Protein AF-A0A957R6G8-F1 (afdb_monomer_lite)

Sequence (146 aa):
TGRLAYEMGDFTVARQSFLAASNGLHPLDDKFAVIPYDLGWVALGEGNLNEAESYFRQSLSAAVSQKRAPYGMYGLVGLAACKLRGGAAAAEATDWLKAVVCDPRTHYRVRLKGQELLGEEITEPSQPFDWLAVIRPLLDAERIKG

pLDDT: mean 74.27, std 14.85, range [39.59, 93.62]

Structure (mmCIF, N/CA/C/O backbone):
data_AF-A0A957R6G8-F1
#
_entry.id   AF-A0A957R6G8-F1
#
loop_
_atom_site.group_PDB
_atom_site.id
_atom_site.type_symbol
_atom_site.label_atom_id
_atom_site.label_alt_id
_atom_site.label_comp_id
_atom_site.label_asym_id
_atom_site.label_entity_id
_atom_site.label_seq_id
_atom_site.pdbx_PDB_ins_code
_atom_site.Cartn_x
_atom_site.Cartn_y
_atom_site.Cartn_z
_atom_site.occupancy
_atom_site.B_iso_or_equiv
_atom_site.auth_seq_id
_atom_site.auth_comp_id
_atom_site.auth_asym_id
_atom_site.auth_atom_id
_atom_site.pdbx_PDB_model_num
ATOM 1 N N . THR A 1 1 ? -3.240 -15.951 -12.538 1.00 70.31 1 THR A N 1
ATOM 2 C CA . THR A 1 1 ? -2.263 -16.695 -11.718 1.00 70.31 1 THR A CA 1
ATOM 3 C C . THR A 1 1 ? -1.872 -15.972 -10.436 1.00 70.31 1 THR A C 1
ATOM 5 O O . THR A 1 1 ? -2.046 -16.596 -9.416 1.00 70.31 1 THR A O 1
ATOM 8 N N . GLY A 1 2 ? -1.512 -14.684 -10.375 1.00 82.31 2 GLY A N 1
ATOM 9 C CA . GLY A 1 2 ? -1.516 -13.952 -9.079 1.00 82.31 2 GLY A CA 1
ATOM 10 C C . GLY A 1 2 ? -2.883 -13.349 -8.718 1.00 82.31 2 GLY A C 1
ATOM 11 O O . GLY A 1 2 ? -3.585 -13.832 -7.837 1.00 82.31 2 GLY A O 1
ATOM 12 N N . ARG A 1 3 ? -3.309 -12.331 -9.478 1.00 82.81 3 ARG A N 1
ATOM 13 C CA . ARG A 1 3 ? -4.579 -11.606 -9.249 1.00 82.81 3 ARG A CA 1
ATOM 14 C C . ARG A 1 3 ? -5.827 -12.470 -9.353 1.00 82.81 3 ARG A C 1
ATOM 16 O O . ARG A 1 3 ? -6.701 -12.354 -8.515 1.00 82.81 3 ARG A O 1
ATOM 23 N N . LEU A 1 4 ? -5.868 -13.383 -10.322 1.00 87.94 4 LEU A N 1
ATOM 24 C CA . LEU A 1 4 ? -6.981 -14.330 -10.428 1.00 87.94 4 LEU A CA 1
ATOM 25 C C . LEU A 1 4 ? -7.120 -15.188 -9.157 1.00 87.94 4 LEU A C 1
ATOM 27 O O . LEU A 1 4 ? -8.229 -15.427 -8.708 1.00 87.94 4 LEU A O 1
ATOM 31 N N . ALA A 1 5 ? -6.006 -15.629 -8.559 1.00 84.00 5 ALA A N 1
ATOM 32 C CA . ALA A 1 5 ? -6.050 -16.386 -7.308 1.00 84.00 5 ALA A CA 1
ATOM 33 C C . ALA A 1 5 ? -6.565 -15.516 -6.152 1.00 84.00 5 ALA A C 1
ATOM 35 O O . ALA A 1 5 ? -7.420 -15.959 -5.396 1.00 84.00 5 ALA A O 1
ATOM 36 N N . TYR A 1 6 ? -6.139 -14.250 -6.089 1.00 81.25 6 TYR A N 1
ATOM 37 C CA . TYR A 1 6 ? -6.667 -13.276 -5.130 1.00 81.25 6 TYR A CA 1
ATOM 38 C C . TYR A 1 6 ? -8.180 -13.051 -5.291 1.00 81.25 6 TYR A C 1
ATOM 40 O O . TYR A 1 6 ? -8.907 -13.080 -4.305 1.00 81.25 6 TYR A O 1
ATOM 48 N N . GLU A 1 7 ? -8.670 -12.881 -6.522 1.00 86.19 7 GLU A N 1
ATOM 49 C CA . GLU A 1 7 ? -10.103 -12.713 -6.813 1.00 86.19 7 GLU A CA 1
ATOM 50 C C . GLU A 1 7 ? -10.928 -13.944 -6.421 1.00 86.19 7 GLU A C 1
ATOM 52 O O . GLU A 1 7 ? -12.072 -13.815 -5.993 1.00 86.19 7 GLU A O 1
ATOM 57 N N . MET A 1 8 ? -10.336 -15.136 -6.520 1.00 88.81 8 MET A N 1
ATOM 58 C CA . MET A 1 8 ? -10.942 -16.388 -6.062 1.00 88.81 8 MET A CA 1
ATOM 59 C C . MET A 1 8 ? -10.816 -16.606 -4.542 1.00 88.81 8 MET A C 1
ATOM 61 O O . MET A 1 8 ? -11.321 -17.603 -4.033 1.00 88.81 8 MET A O 1
ATOM 65 N N . GLY A 1 9 ? -10.150 -15.703 -3.812 1.00 87.00 9 GLY A N 1
ATOM 66 C CA . GLY A 1 9 ? -9.893 -15.826 -2.373 1.00 87.00 9 GLY A CA 1
ATOM 67 C C . GLY A 1 9 ? -8.764 -16.796 -2.007 1.00 87.00 9 GLY A C 1
ATOM 68 O O . GLY A 1 9 ? -8.530 -17.049 -0.827 1.00 87.00 9 GLY A O 1
ATOM 69 N N . ASP A 1 10 ? -8.034 -17.326 -2.991 1.00 92.88 10 ASP A N 1
ATOM 70 C CA . ASP A 1 10 ? -6.858 -18.165 -2.768 1.00 92.88 10 ASP A CA 1
ATOM 71 C C . ASP A 1 10 ? -5.623 -17.288 -2.527 1.00 92.88 10 ASP A C 1
ATOM 73 O O . ASP A 1 10 ? -4.779 -17.044 -3.400 1.00 92.88 10 ASP A O 1
ATOM 77 N N . PHE A 1 11 ? -5.539 -16.776 -1.301 1.00 89.62 11 PHE A N 1
ATOM 78 C CA . PHE A 1 11 ? -4.458 -15.896 -0.865 1.00 89.62 11 PHE A CA 1
ATOM 79 C C . PHE A 1 11 ? -3.089 -16.585 -0.865 1.00 89.62 11 PHE A C 1
ATOM 81 O O . PHE A 1 11 ? -2.078 -15.933 -1.127 1.00 89.62 11 PHE A O 1
ATOM 88 N N . THR A 1 12 ? -3.047 -17.910 -0.686 1.00 91.94 12 THR A N 1
ATOM 89 C CA . THR A 1 12 ? -1.791 -18.675 -0.701 1.00 91.94 12 THR A CA 1
ATOM 90 C C . THR A 1 12 ? -1.187 -18.686 -2.102 1.00 91.94 12 THR A C 1
ATOM 92 O O . THR A 1 12 ? -0.027 -18.303 -2.284 1.00 91.94 12 THR A O 1
ATOM 95 N N . VAL A 1 13 ? -1.977 -19.063 -3.111 1.00 90.94 13 VAL A N 1
ATOM 96 C CA . VAL A 1 13 ? -1.518 -19.088 -4.507 1.00 90.94 13 VAL A CA 1
ATOM 97 C C . VAL A 1 13 ? -1.252 -17.672 -5.022 1.00 90.94 13 VAL A C 1
ATOM 99 O O . VAL A 1 13 ? -0.278 -17.456 -5.753 1.00 90.94 13 VAL A O 1
ATOM 102 N N . ALA A 1 14 ? -2.055 -16.687 -4.606 1.00 89.38 14 ALA A N 1
ATOM 103 C CA . ALA A 1 14 ? -1.820 -15.285 -4.938 1.00 89.38 14 ALA A CA 1
ATOM 104 C C . ALA A 1 14 ? -0.458 -14.802 -4.415 1.00 89.38 14 ALA A C 1
ATOM 106 O O . ALA A 1 14 ? 0.367 -14.322 -5.197 1.00 89.38 14 ALA A O 1
ATOM 107 N N . ARG A 1 15 ? -0.188 -14.999 -3.117 1.00 91.94 15 ARG A N 1
ATOM 108 C CA . ARG A 1 15 ? 1.070 -14.616 -2.461 1.00 91.94 15 ARG A CA 1
ATOM 109 C C . ARG A 1 15 ? 2.275 -15.259 -3.135 1.00 91.94 15 ARG A C 1
ATOM 111 O O . ARG A 1 15 ? 3.220 -14.560 -3.488 1.00 91.94 15 ARG A O 1
ATOM 118 N N . GLN A 1 16 ? 2.234 -16.573 -3.356 1.00 92.75 16 GLN A N 1
ATOM 119 C CA . GLN A 1 16 ? 3.331 -17.297 -4.004 1.00 92.75 16 GLN A CA 1
ATOM 120 C C . GLN A 1 16 ? 3.600 -16.771 -5.414 1.00 92.75 16 GLN A C 1
ATOM 122 O O . GLN A 1 16 ? 4.752 -16.547 -5.781 1.00 92.75 16 GLN A O 1
ATOM 127 N N . SER A 1 17 ? 2.543 -16.509 -6.182 1.00 90.50 17 SER A N 1
ATOM 128 C CA . SER A 1 17 ? 2.660 -15.965 -7.534 1.00 90.50 17 SER A CA 1
ATOM 129 C C . SER A 1 17 ? 3.300 -14.576 -7.546 1.00 90.50 17 SER A C 1
ATOM 131 O O . SER A 1 17 ? 4.151 -14.303 -8.391 1.00 90.50 17 SER A O 1
ATOM 133 N N . PHE A 1 18 ? 2.917 -13.695 -6.617 1.00 89.88 18 PHE A N 1
ATOM 134 C CA . PHE A 1 18 ? 3.488 -12.350 -6.524 1.00 89.88 18 PHE A CA 1
ATOM 135 C C . PHE A 1 18 ? 4.933 -12.359 -6.017 1.00 89.88 18 PHE A C 1
ATOM 137 O O . PHE A 1 18 ? 5.761 -11.632 -6.561 1.00 89.88 18 PHE A O 1
ATOM 144 N N . LEU A 1 19 ? 5.273 -13.217 -5.051 1.00 90.62 19 LEU A N 1
ATOM 145 C CA . LEU A 1 19 ? 6.656 -13.393 -4.595 1.00 90.62 19 LEU A CA 1
ATOM 146 C C . LEU A 1 19 ? 7.545 -13.976 -5.698 1.00 90.62 19 LEU A C 1
ATOM 148 O O . LEU A 1 19 ? 8.645 -13.482 -5.928 1.00 90.62 19 LEU A O 1
ATOM 152 N N . ALA A 1 20 ? 7.060 -14.969 -6.444 1.00 90.62 20 ALA A N 1
ATOM 153 C CA . ALA A 1 20 ? 7.784 -15.497 -7.595 1.00 90.62 20 ALA A CA 1
ATOM 154 C C . ALA A 1 20 ? 7.984 -14.422 -8.672 1.00 90.62 20 ALA A C 1
ATOM 156 O O . ALA A 1 20 ? 9.070 -14.313 -9.233 1.00 90.62 20 ALA A O 1
ATOM 157 N N . ALA A 1 21 ? 6.967 -13.587 -8.912 1.00 87.00 21 ALA A N 1
ATOM 158 C CA . ALA A 1 21 ? 7.076 -12.453 -9.820 1.00 87.00 21 ALA A CA 1
ATOM 159 C C . ALA A 1 21 ? 8.042 -11.375 -9.310 1.00 87.00 21 ALA A C 1
ATOM 161 O O . ALA A 1 21 ? 8.585 -10.665 -10.145 1.00 87.00 21 ALA A O 1
ATOM 162 N N . SER A 1 22 ? 8.249 -11.269 -7.988 1.00 85.44 22 SER A N 1
ATOM 163 C CA . SER A 1 22 ? 9.168 -10.323 -7.335 1.00 85.44 22 SER A CA 1
ATOM 164 C C . SER A 1 22 ? 10.653 -10.665 -7.552 1.00 85.44 22 SER A C 1
ATOM 166 O O . SER A 1 22 ? 11.516 -9.788 -7.495 1.00 85.44 22 SER A O 1
ATOM 168 N N . ASN A 1 23 ? 10.958 -11.935 -7.839 1.00 87.75 23 ASN A N 1
ATOM 169 C CA . ASN A 1 23 ? 12.329 -12.409 -7.981 1.00 87.75 23 ASN A CA 1
ATOM 170 C C . ASN A 1 23 ? 13.003 -11.822 -9.225 1.00 87.75 23 ASN A C 1
ATOM 172 O O . ASN A 1 23 ? 12.551 -12.019 -10.351 1.00 87.75 23 ASN A O 1
ATOM 176 N N . GLY A 1 24 ? 14.132 -11.144 -9.013 1.00 81.25 24 GLY A N 1
ATOM 177 C CA . GLY A 1 24 ? 14.947 -10.575 -10.087 1.00 81.25 24 GLY A CA 1
ATOM 178 C C . GLY A 1 24 ? 14.430 -9.252 -10.654 1.00 81.25 24 GLY A C 1
ATOM 179 O O . GLY A 1 24 ? 14.942 -8.807 -11.677 1.00 81.25 24 GLY A O 1
ATOM 180 N N . LEU A 1 25 ? 13.446 -8.614 -10.011 1.00 82.00 25 LEU A N 1
ATOM 181 C CA . LEU A 1 25 ? 13.000 -7.286 -10.423 1.00 82.00 25 LEU A CA 1
ATOM 182 C C . LEU A 1 25 ? 14.035 -6.219 -10.136 1.00 82.00 25 LEU A C 1
ATOM 184 O O . LEU A 1 25 ? 14.562 -6.107 -9.027 1.00 82.00 25 LEU A O 1
ATOM 188 N N . HIS A 1 26 ? 14.257 -5.383 -11.140 1.00 80.56 26 HIS A N 1
ATOM 189 C CA . HIS A 1 26 ? 15.103 -4.227 -10.990 1.00 80.56 26 HIS A CA 1
ATOM 190 C C . HIS A 1 26 ? 14.333 -3.114 -10.258 1.00 80.56 26 HIS A C 1
ATOM 192 O O . HIS A 1 26 ? 13.161 -2.876 -10.561 1.00 80.56 26 HIS A O 1
ATOM 198 N N . PRO A 1 27 ? 14.975 -2.340 -9.364 1.00 70.81 27 PRO A N 1
ATOM 199 C CA . PRO A 1 27 ? 14.344 -1.213 -8.665 1.00 70.81 27 PRO A CA 1
ATOM 200 C C . PRO A 1 27 ? 13.794 -0.087 -9.552 1.00 70.81 27 PRO A C 1
ATOM 202 O O . PRO A 1 27 ? 13.210 0.857 -9.030 1.00 70.81 27 PRO A O 1
ATOM 205 N N . LEU A 1 28 ? 14.004 -0.145 -10.872 1.00 73.19 28 LEU A N 1
ATOM 206 C CA . LEU A 1 28 ? 13.474 0.814 -11.851 1.00 73.19 28 LEU A CA 1
ATOM 207 C C . LEU A 1 28 ? 12.272 0.270 -12.634 1.00 73.19 28 LEU A C 1
ATOM 209 O O . LEU A 1 28 ? 11.620 1.033 -13.353 1.00 73.19 28 LEU A O 1
ATOM 213 N N . ASP A 1 29 ? 11.977 -1.023 -12.493 1.00 77.75 29 ASP A N 1
ATOM 214 C CA . ASP A 1 29 ? 10.853 -1.659 -13.162 1.00 77.75 29 ASP A CA 1
ATOM 215 C C . ASP A 1 29 ? 9.535 -1.167 -12.558 1.00 77.75 29 ASP A C 1
ATOM 217 O O . ASP A 1 29 ? 9.374 -1.100 -11.341 1.00 77.75 29 ASP A O 1
ATOM 221 N N . ASP A 1 30 ? 8.541 -0.893 -13.402 1.00 71.56 30 ASP A N 1
ATOM 222 C CA . ASP A 1 30 ? 7.197 -0.462 -12.986 1.00 71.56 30 ASP A CA 1
ATOM 223 C C . ASP A 1 30 ? 6.579 -1.407 -11.948 1.00 71.56 30 ASP A C 1
ATOM 225 O O . ASP A 1 30 ? 5.913 -0.996 -10.996 1.00 71.56 30 ASP A O 1
ATOM 229 N N . LYS A 1 31 ? 6.843 -2.703 -12.120 1.00 78.44 31 LYS A N 1
ATOM 230 C CA . LYS A 1 31 ? 6.342 -3.770 -11.255 1.00 78.44 31 LYS A CA 1
ATOM 231 C C . LYS A 1 31 ? 6.922 -3.714 -9.839 1.00 78.44 31 LYS A C 1
ATOM 233 O O . LYS A 1 31 ? 6.310 -4.274 -8.935 1.00 78.44 31 LYS A O 1
ATOM 238 N N . PHE A 1 32 ? 8.037 -3.012 -9.633 1.00 80.38 32 PHE A N 1
ATOM 239 C CA . PHE A 1 32 ? 8.679 -2.854 -8.330 1.00 80.38 32 PHE A CA 1
ATOM 240 C C . PHE A 1 32 ? 7.780 -2.119 -7.323 1.00 80.38 32 PHE A C 1
ATOM 242 O O . PHE A 1 32 ? 7.789 -2.449 -6.144 1.00 80.38 32 PHE A O 1
ATOM 249 N N . ALA A 1 33 ? 6.938 -1.184 -7.783 1.00 80.69 33 ALA A N 1
ATOM 250 C CA . ALA A 1 33 ? 5.932 -0.536 -6.935 1.00 80.69 33 ALA A CA 1
ATOM 251 C C . ALA A 1 33 ? 4.599 -1.310 -6.882 1.00 80.69 33 ALA A C 1
ATOM 253 O O . ALA A 1 33 ? 3.866 -1.226 -5.896 1.00 80.69 33 ALA A O 1
ATOM 254 N N . VAL A 1 34 ? 4.275 -2.074 -7.931 1.00 86.62 34 VAL A N 1
ATOM 255 C CA . VAL A 1 34 ? 2.978 -2.763 -8.082 1.00 86.62 34 VAL A CA 1
ATOM 256 C C . VAL A 1 34 ? 2.913 -4.075 -7.302 1.00 86.62 34 VAL A C 1
ATOM 258 O O . VAL A 1 34 ? 1.876 -4.390 -6.729 1.00 86.62 34 VAL A O 1
ATOM 261 N N . ILE A 1 35 ? 4.001 -4.842 -7.242 1.00 90.06 35 ILE A N 1
ATOM 262 C CA . ILE A 1 35 ? 4.016 -6.127 -6.529 1.00 90.06 35 ILE A CA 1
ATOM 263 C C . ILE A 1 35 ? 3.816 -5.955 -5.018 1.00 90.06 35 ILE A C 1
ATOM 265 O O . ILE A 1 35 ? 2.981 -6.672 -4.468 1.00 90.06 35 ILE A O 1
ATOM 269 N N . PRO A 1 36 ? 4.479 -5.001 -4.335 1.00 90.56 36 PRO A N 1
ATOM 270 C CA . PRO A 1 36 ? 4.173 -4.714 -2.938 1.00 90.56 36 PRO A CA 1
ATOM 271 C C . PRO A 1 36 ? 2.716 -4.286 -2.741 1.00 90.56 36 PRO A C 1
ATOM 273 O O . PRO A 1 36 ? 2.086 -4.701 -1.781 1.00 90.56 36 PRO A O 1
ATOM 276 N N . TYR A 1 37 ? 2.130 -3.526 -3.668 1.00 90.25 37 TYR A N 1
ATOM 277 C CA . TYR A 1 37 ? 0.705 -3.192 -3.597 1.00 90.25 37 TYR A CA 1
ATOM 278 C C . TYR A 1 37 ? -0.191 -4.438 -3.666 1.00 90.25 37 TYR A C 1
ATOM 280 O O . TYR A 1 37 ? -1.074 -4.604 -2.825 1.00 90.25 37 TYR A O 1
ATOM 288 N N . ASP A 1 38 ? 0.059 -5.334 -4.621 1.00 91.75 38 ASP A N 1
ATOM 289 C CA . ASP A 1 38 ? -0.712 -6.571 -4.775 1.00 91.75 38 ASP A CA 1
ATOM 290 C C . ASP A 1 38 ? -0.543 -7.498 -3.544 1.00 91.75 38 ASP A C 1
ATOM 292 O O . ASP A 1 38 ? -1.521 -8.073 -3.063 1.00 91.75 38 ASP A O 1
ATOM 296 N N . LEU A 1 39 ? 0.663 -7.586 -2.963 1.00 93.62 39 LEU A N 1
ATOM 297 C CA . LEU A 1 39 ? 0.921 -8.309 -1.706 1.00 93.62 39 LEU A CA 1
ATOM 298 C C . LEU A 1 39 ? 0.222 -7.672 -0.497 1.00 93.62 39 LEU A C 1
ATOM 300 O O . LEU A 1 39 ? -0.269 -8.390 0.374 1.00 93.62 39 LEU A O 1
ATOM 304 N N . GLY A 1 40 ? 0.127 -6.341 -0.455 1.00 92.75 40 GLY A N 1
ATOM 305 C CA . GLY A 1 40 ? -0.597 -5.621 0.590 1.00 92.75 40 GLY A CA 1
ATOM 306 C C . GLY A 1 40 ? -2.080 -5.980 0.616 1.00 92.75 40 GLY A C 1
ATOM 307 O O . GLY A 1 40 ? -2.635 -6.215 1.688 1.00 92.75 40 GLY A O 1
ATOM 308 N N . TRP A 1 41 ? -2.714 -6.117 -0.552 1.00 90.44 41 TRP A N 1
ATOM 309 C CA . TRP A 1 41 ? -4.101 -6.583 -0.637 1.00 90.44 41 TRP A CA 1
ATOM 310 C C . TRP A 1 41 ? -4.271 -8.032 -0.213 1.00 90.44 41 TRP A C 1
ATOM 312 O O . TRP A 1 41 ? -5.241 -8.338 0.476 1.00 90.44 41 TRP A O 1
ATOM 322 N N . VAL A 1 42 ? -3.332 -8.910 -0.571 1.00 93.12 42 VAL A N 1
ATOM 323 C CA . VAL A 1 42 ? -3.343 -10.304 -0.107 1.00 93.12 42 VAL A CA 1
ATOM 324 C C . VAL A 1 42 ? -3.277 -10.359 1.421 1.00 93.12 42 VAL A C 1
ATOM 326 O O . VAL A 1 42 ? -4.152 -10.956 2.043 1.00 93.12 42 VAL A O 1
ATOM 329 N N . ALA A 1 43 ? -2.319 -9.658 2.034 1.00 91.88 43 ALA A N 1
ATOM 330 C CA . ALA A 1 43 ? -2.196 -9.582 3.489 1.00 91.88 43 ALA A CA 1
ATOM 331 C C . ALA A 1 43 ? -3.442 -8.963 4.148 1.00 91.88 43 ALA A C 1
ATOM 333 O O . ALA A 1 43 ? -3.902 -9.433 5.189 1.00 91.88 43 ALA A O 1
ATOM 334 N N . LEU A 1 44 ? -4.044 -7.944 3.524 1.00 87.50 44 LEU A N 1
ATOM 335 C CA . LEU A 1 44 ? -5.291 -7.350 4.002 1.00 87.50 44 LEU A CA 1
ATOM 336 C C . LEU A 1 44 ? -6.450 -8.355 3.931 1.00 87.50 44 LEU A C 1
ATOM 338 O O . LEU A 1 44 ? -7.245 -8.433 4.867 1.00 87.50 44 LEU A O 1
ATOM 342 N N . GLY A 1 45 ? -6.541 -9.128 2.847 1.00 86.12 45 GLY A N 1
ATOM 343 C CA . GLY A 1 45 ? -7.518 -10.200 2.651 1.00 86.12 45 GLY A CA 1
ATOM 344 C C . GLY A 1 45 ? -7.410 -11.290 3.716 1.00 86.12 45 GLY A C 1
ATOM 345 O O . GLY A 1 45 ? -8.425 -11.687 4.284 1.00 86.12 45 GLY A O 1
ATOM 346 N N . GLU A 1 46 ? -6.183 -11.668 4.075 1.00 89.56 46 GLU A N 1
ATOM 347 C CA . GLU A 1 46 ? -5.869 -12.603 5.164 1.00 89.56 46 GLU A CA 1
ATOM 348 C C . GLU A 1 46 ? -6.118 -12.019 6.571 1.00 89.56 46 GLU A C 1
ATOM 350 O O . GLU A 1 46 ? -6.087 -12.749 7.558 1.00 89.56 46 GLU A O 1
ATOM 355 N N . GLY A 1 47 ? -6.386 -10.712 6.686 1.00 88.56 47 GLY A N 1
ATOM 356 C CA . GLY A 1 47 ? -6.600 -10.025 7.966 1.00 88.56 47 GLY A CA 1
ATOM 357 C C . GLY A 1 47 ? -5.318 -9.544 8.654 1.00 88.56 47 GLY A C 1
ATOM 358 O O . GLY A 1 47 ? -5.383 -8.965 9.738 1.00 88.56 47 GLY A O 1
ATOM 359 N N . ASN A 1 48 ? -4.162 -9.705 8.010 1.00 92.94 48 ASN A N 1
ATOM 360 C CA . ASN A 1 48 ? -2.851 -9.316 8.521 1.00 92.94 48 ASN A CA 1
ATOM 361 C C . ASN A 1 48 ? -2.595 -7.816 8.301 1.00 92.94 48 ASN A C 1
ATOM 363 O O . ASN A 1 48 ? -1.810 -7.415 7.442 1.00 92.94 48 ASN A O 1
ATOM 367 N N . LEU A 1 49 ? -3.253 -6.965 9.097 1.00 86.50 49 LEU A N 1
ATOM 368 C CA . LEU A 1 49 ? -3.203 -5.500 8.953 1.00 86.50 49 LEU A CA 1
ATOM 369 C C . LEU A 1 49 ? -1.781 -4.918 8.980 1.00 86.50 49 LEU A C 1
ATOM 371 O O . LEU A 1 49 ? -1.460 -4.055 8.166 1.00 86.50 49 LEU A O 1
ATOM 375 N N . ASN A 1 50 ? -0.926 -5.400 9.884 1.00 89.56 50 ASN A N 1
ATOM 376 C CA . ASN A 1 50 ? 0.448 -4.903 10.021 1.00 89.56 50 ASN A CA 1
ATOM 377 C C . ASN A 1 50 ? 1.295 -5.216 8.779 1.00 89.56 50 ASN A C 1
ATOM 379 O O . ASN A 1 50 ? 2.085 -4.390 8.323 1.00 89.56 50 ASN A O 1
ATOM 383 N N . GLU A 1 51 ? 1.120 -6.414 8.224 1.00 90.62 51 GLU A N 1
ATOM 384 C CA . GLU A 1 51 ? 1.834 -6.845 7.025 1.00 90.62 51 GLU A CA 1
ATOM 385 C C . GLU A 1 51 ? 1.317 -6.090 5.792 1.00 90.62 51 GLU A C 1
ATOM 387 O O . GLU A 1 51 ? 2.109 -5.588 4.995 1.00 90.62 51 GLU A O 1
ATOM 392 N N . ALA A 1 52 ? -0.003 -5.910 5.692 1.00 89.56 52 ALA A N 1
ATOM 393 C CA . ALA A 1 52 ? -0.629 -5.104 4.652 1.00 89.56 52 ALA A CA 1
ATOM 394 C C . ALA A 1 52 ? -0.115 -3.657 4.666 1.00 89.56 52 ALA A C 1
ATOM 396 O O . ALA A 1 52 ? 0.302 -3.139 3.631 1.00 89.56 52 ALA A O 1
ATOM 397 N N . GLU A 1 53 ? -0.072 -3.015 5.840 1.00 89.75 53 GLU A N 1
ATOM 398 C CA . GLU A 1 53 ? 0.473 -1.661 5.981 1.00 89.75 53 GLU A CA 1
ATOM 399 C C . GLU A 1 53 ? 1.938 -1.587 5.526 1.00 89.75 53 GLU A C 1
ATOM 401 O O . GLU A 1 53 ? 2.297 -0.681 4.771 1.00 89.75 53 GLU A O 1
ATOM 406 N N . SER A 1 54 ? 2.774 -2.552 5.923 1.00 90.50 54 SER A N 1
ATOM 407 C CA . SER A 1 54 ? 4.178 -2.618 5.494 1.00 90.50 54 SER A CA 1
ATOM 408 C C . SER A 1 54 ? 4.308 -2.685 3.970 1.00 90.50 54 SER A C 1
ATOM 410 O O . SER A 1 54 ? 5.058 -1.915 3.366 1.00 90.50 54 SER A O 1
ATOM 412 N N . TYR A 1 55 ? 3.532 -3.552 3.325 1.00 90.62 55 TYR A N 1
ATOM 413 C CA . TYR A 1 55 ? 3.547 -3.707 1.874 1.00 90.62 55 TYR A CA 1
ATOM 414 C C . TYR A 1 55 ? 3.049 -2.461 1.128 1.00 90.62 55 TYR A C 1
ATOM 416 O O . TYR A 1 55 ? 3.654 -2.043 0.135 1.00 90.62 55 TYR A O 1
ATOM 424 N N . PHE A 1 56 ? 2.007 -1.798 1.630 1.00 87.62 56 PHE A N 1
ATOM 425 C CA . PHE A 1 56 ? 1.534 -0.546 1.042 1.00 87.62 56 PHE A CA 1
ATOM 426 C C . PHE A 1 56 ? 2.526 0.610 1.235 1.00 87.62 56 PHE A C 1
ATOM 428 O O . PHE A 1 56 ? 2.692 1.423 0.322 1.00 87.62 56 PHE A O 1
ATOM 435 N N . ARG A 1 57 ? 3.255 0.657 2.361 1.00 87.75 57 ARG A N 1
ATOM 436 C CA . ARG A 1 57 ? 4.371 1.601 2.565 1.00 87.75 57 ARG A CA 1
ATOM 437 C C . ARG A 1 57 ? 5.517 1.352 1.591 1.00 87.75 57 ARG A C 1
ATOM 439 O O . ARG A 1 57 ? 6.045 2.311 1.037 1.00 87.75 57 ARG A O 1
ATOM 446 N N . GLN A 1 58 ? 5.867 0.091 1.333 1.00 88.75 58 GLN A N 1
ATOM 447 C CA . GLN A 1 58 ? 6.885 -0.265 0.339 1.00 88.75 58 GLN A CA 1
ATOM 448 C C . GLN A 1 58 ? 6.471 0.167 -1.073 1.00 88.75 58 GLN A C 1
ATOM 450 O O . GLN A 1 58 ? 7.267 0.779 -1.783 1.00 88.75 58 GLN A O 1
ATOM 455 N N . SER A 1 59 ? 5.213 -0.075 -1.460 1.00 88.00 59 SER A N 1
ATOM 456 C CA . SER A 1 59 ? 4.663 0.392 -2.741 1.00 88.00 59 SER A CA 1
ATOM 457 C C . SER A 1 59 ? 4.756 1.916 -2.879 1.00 88.00 59 SER A C 1
ATOM 459 O O . SER A 1 59 ? 5.225 2.428 -3.898 1.00 88.00 59 SER A O 1
ATOM 461 N N . LEU A 1 60 ? 4.370 2.642 -1.824 1.00 85.81 60 LEU A N 1
ATOM 462 C CA . LEU A 1 60 ? 4.431 4.100 -1.781 1.00 85.81 60 LEU A CA 1
ATOM 463 C C . LEU A 1 60 ? 5.874 4.611 -1.879 1.00 85.81 60 LEU A C 1
ATOM 465 O O . LEU A 1 60 ? 6.157 5.461 -2.717 1.00 85.81 60 LEU A O 1
ATOM 469 N N . SER A 1 61 ? 6.794 4.064 -1.083 1.00 84.12 61 SER A N 1
ATOM 470 C CA . SER A 1 61 ? 8.216 4.434 -1.101 1.00 84.12 61 SER A CA 1
ATOM 471 C C . SER A 1 61 ? 8.850 4.196 -2.475 1.00 84.12 61 SER A C 1
ATOM 473 O O . SER A 1 61 ? 9.486 5.098 -3.028 1.00 84.12 61 SER A O 1
ATOM 475 N N . ALA A 1 62 ? 8.601 3.033 -3.086 1.00 81.69 62 ALA A N 1
ATOM 476 C CA . ALA A 1 62 ? 9.075 2.712 -4.430 1.00 81.69 62 ALA A CA 1
ATOM 477 C C . ALA A 1 62 ? 8.547 3.708 -5.472 1.00 81.69 62 ALA A C 1
ATOM 479 O O . ALA A 1 62 ? 9.310 4.251 -6.275 1.00 81.69 62 ALA A O 1
ATOM 480 N N . ALA A 1 63 ? 7.245 3.997 -5.435 1.00 81.00 63 ALA A N 1
ATOM 481 C CA . ALA A 1 63 ? 6.623 4.916 -6.375 1.00 81.00 63 ALA A CA 1
ATOM 482 C C . ALA A 1 63 ? 7.148 6.351 -6.235 1.00 81.00 63 ALA A C 1
ATOM 484 O O . ALA A 1 63 ? 7.389 7.022 -7.243 1.00 81.00 63 ALA A O 1
ATOM 485 N N . VAL A 1 64 ? 7.348 6.824 -5.002 1.00 77.56 64 VAL A N 1
ATOM 486 C CA . VAL A 1 64 ? 7.868 8.172 -4.768 1.00 77.56 64 VAL A CA 1
ATOM 487 C C . VAL A 1 64 ? 9.349 8.267 -5.148 1.00 77.56 64 VAL A C 1
ATOM 489 O O . VAL A 1 64 ? 9.724 9.211 -5.844 1.00 77.56 64 VAL A O 1
ATOM 492 N N . SER A 1 65 ? 10.165 7.268 -4.803 1.00 76.50 65 SER A N 1
ATOM 493 C CA . SER A 1 65 ? 11.593 7.216 -5.161 1.00 76.50 65 SER A CA 1
ATOM 494 C C . SER A 1 65 ? 11.816 7.213 -6.674 1.00 76.50 65 SER A C 1
ATOM 496 O O . SER A 1 65 ? 12.702 7.896 -7.184 1.00 76.50 65 SER A O 1
ATOM 498 N N . GLN A 1 66 ? 10.964 6.505 -7.419 1.00 74.50 66 GLN A N 1
ATOM 499 C CA . GLN A 1 66 ? 11.023 6.472 -8.881 1.00 74.50 66 GLN A CA 1
ATOM 500 C C . GLN A 1 66 ? 10.334 7.674 -9.549 1.00 74.50 66 GLN A C 1
ATOM 502 O O . GLN A 1 66 ? 10.312 7.763 -10.775 1.00 74.50 66 GLN A O 1
ATOM 507 N N . LYS A 1 67 ? 9.745 8.598 -8.773 1.00 72.62 67 LYS A N 1
ATOM 508 C CA . LYS A 1 67 ? 8.947 9.736 -9.270 1.00 72.62 67 LYS A CA 1
ATOM 509 C C . LYS A 1 67 ? 7.756 9.309 -10.139 1.00 72.62 67 LYS A C 1
ATOM 511 O O . LYS A 1 67 ? 7.281 10.065 -10.988 1.00 72.62 67 LYS A O 1
ATOM 516 N N . ARG A 1 68 ? 7.228 8.108 -9.903 1.00 72.56 68 ARG A N 1
ATOM 517 C CA . ARG A 1 68 ? 6.094 7.530 -10.630 1.00 72.56 68 ARG A CA 1
ATOM 518 C C . ARG A 1 68 ? 4.817 7.696 -9.822 1.00 72.56 68 ARG A C 1
ATOM 520 O O . ARG A 1 68 ? 4.258 6.749 -9.276 1.00 72.56 68 ARG A O 1
ATOM 527 N N . ALA A 1 69 ? 4.351 8.934 -9.748 1.00 64.62 69 ALA A N 1
ATOM 528 C CA . ALA A 1 69 ? 3.192 9.288 -8.940 1.00 64.62 69 ALA A CA 1
ATOM 529 C C . ALA A 1 69 ? 1.897 8.503 -9.218 1.00 64.62 69 ALA A C 1
ATOM 531 O O . ALA A 1 69 ? 1.197 8.221 -8.243 1.00 64.62 69 ALA A O 1
ATOM 532 N N . PRO A 1 70 ? 1.585 8.074 -10.462 1.00 69.62 70 PRO A N 1
ATOM 533 C CA . PRO A 1 70 ? 0.440 7.196 -10.704 1.00 69.62 70 PRO A CA 1
ATOM 534 C C . PRO A 1 70 ? 0.511 5.862 -9.949 1.00 69.62 70 PRO A C 1
ATOM 536 O O . PRO A 1 70 ? -0.513 5.227 -9.755 1.00 69.62 70 PRO A O 1
ATOM 539 N N . TYR A 1 71 ? 1.691 5.430 -9.490 1.00 73.50 71 TYR A N 1
ATOM 540 C CA . TYR A 1 71 ? 1.848 4.241 -8.648 1.00 73.50 71 TYR A CA 1
ATOM 541 C C . TYR A 1 71 ? 1.831 4.566 -7.150 1.00 73.50 71 TYR A C 1
ATOM 543 O O . TYR A 1 71 ? 1.498 3.707 -6.341 1.00 73.50 71 TYR A O 1
ATOM 551 N N . GLY A 1 72 ? 2.099 5.812 -6.752 1.00 74.62 72 GLY A N 1
ATOM 552 C CA . GLY A 1 72 ? 2.017 6.222 -5.346 1.00 74.62 72 GLY A CA 1
ATOM 553 C C . GLY A 1 72 ? 0.574 6.275 -4.842 1.00 74.62 72 GLY A C 1
ATOM 554 O O . GLY A 1 72 ? 0.319 6.049 -3.660 1.00 74.62 72 GLY A O 1
ATOM 555 N N . MET A 1 73 ? -0.394 6.471 -5.746 1.00 77.50 73 MET A N 1
ATOM 556 C CA . MET A 1 73 ? -1.812 6.346 -5.404 1.00 77.50 73 MET A CA 1
ATOM 557 C C . MET A 1 73 ? -2.168 4.941 -4.901 1.00 77.50 73 MET A C 1
ATOM 559 O O . MET A 1 73 ? -2.990 4.812 -4.001 1.00 77.50 73 MET A O 1
ATOM 563 N N . TYR A 1 74 ? -1.519 3.896 -5.425 1.00 81.56 74 TYR A N 1
ATOM 564 C CA . TYR A 1 74 ? -1.772 2.512 -5.030 1.00 81.56 74 TYR A CA 1
ATOM 565 C C . TYR A 1 74 ? -1.402 2.262 -3.566 1.00 81.56 74 TYR A C 1
ATOM 567 O O . TYR A 1 74 ? -2.217 1.736 -2.807 1.00 81.56 74 TYR A O 1
ATOM 575 N N . GLY A 1 75 ? -0.226 2.729 -3.140 1.00 83.25 75 GLY A N 1
ATOM 576 C CA . GLY A 1 75 ? 0.174 2.682 -1.734 1.00 83.25 75 GLY A CA 1
ATOM 577 C C . GLY A 1 75 ? -0.777 3.470 -0.827 1.00 83.25 75 GLY A C 1
ATOM 578 O O . GLY A 1 75 ? -1.230 2.948 0.187 1.00 83.25 75 GLY A O 1
ATOM 579 N N . LEU A 1 76 ? -1.157 4.696 -1.209 1.00 83.12 76 LEU A N 1
ATOM 580 C CA . LEU A 1 76 ? -2.059 5.535 -0.404 1.00 83.12 76 LEU A CA 1
ATOM 581 C C . LEU A 1 76 ? -3.459 4.929 -0.238 1.00 83.12 76 LEU A C 1
ATOM 583 O O . LEU A 1 76 ? -4.009 4.961 0.863 1.00 83.12 76 LEU A O 1
ATOM 587 N N . VAL A 1 77 ? -4.020 4.345 -1.301 1.00 84.06 77 VAL A N 1
ATOM 588 C CA . VAL A 1 77 ? -5.315 3.650 -1.242 1.00 84.06 77 VAL A CA 1
ATOM 589 C C . VAL A 1 77 ? -5.244 2.452 -0.297 1.00 84.06 77 VAL A C 1
ATOM 591 O O . VAL A 1 77 ? -6.131 2.281 0.539 1.00 84.06 77 VAL A O 1
ATOM 594 N N . GLY A 1 78 ? -4.180 1.654 -0.384 1.00 84.25 78 GLY A N 1
ATOM 595 C CA . GLY A 1 78 ? -3.982 0.516 0.507 1.00 84.25 78 GLY A CA 1
ATOM 596 C C . GLY A 1 78 ? -3.838 0.924 1.976 1.00 84.25 78 GLY A C 1
ATOM 597 O O . GLY A 1 78 ? -4.478 0.342 2.850 1.00 84.25 78 GLY A O 1
ATOM 598 N N . LEU A 1 79 ? -3.081 1.988 2.260 1.00 86.12 79 LEU A N 1
ATOM 599 C CA . LEU A 1 79 ? -2.939 2.523 3.618 1.00 86.12 79 LEU A CA 1
ATOM 600 C C . LEU A 1 79 ? -4.268 3.047 4.179 1.00 86.12 79 LEU A C 1
ATOM 602 O O . LEU A 1 79 ? -4.593 2.779 5.338 1.00 86.12 79 LEU A O 1
ATOM 606 N N . ALA A 1 80 ? -5.061 3.743 3.362 1.00 84.31 80 ALA A N 1
ATOM 607 C CA . ALA A 1 80 ? -6.404 4.172 3.739 1.00 84.31 80 ALA A CA 1
ATOM 608 C C . ALA A 1 80 ? -7.311 2.967 4.060 1.00 84.31 80 ALA A C 1
ATOM 610 O O . ALA A 1 80 ? -8.028 2.983 5.062 1.00 84.31 80 ALA A O 1
ATOM 611 N N . ALA A 1 81 ? -7.230 1.892 3.270 1.00 84.00 81 ALA A N 1
ATOM 612 C CA . ALA A 1 81 ? -7.967 0.654 3.518 1.00 84.00 81 ALA A CA 1
ATOM 613 C C . ALA A 1 81 ? -7.537 -0.041 4.825 1.00 84.00 81 ALA A C 1
ATOM 615 O O . ALA A 1 81 ? -8.402 -0.472 5.591 1.00 84.00 81 ALA A O 1
ATOM 616 N N . CYS A 1 82 ? -6.234 -0.094 5.131 1.00 83.44 82 CYS A N 1
ATOM 617 C CA . CYS A 1 82 ? -5.731 -0.604 6.413 1.00 83.44 82 CYS A CA 1
ATOM 618 C C . CYS A 1 82 ? -6.289 0.189 7.598 1.00 83.44 82 CYS A C 1
ATOM 620 O O . CYS A 1 82 ? -6.755 -0.407 8.568 1.00 83.44 82 CYS A O 1
ATOM 622 N N . LYS A 1 83 ? -6.290 1.525 7.515 1.00 83.00 83 LYS A N 1
ATOM 623 C CA . LYS A 1 83 ? -6.821 2.395 8.574 1.00 83.00 83 LYS A CA 1
ATOM 624 C C . LYS A 1 83 ? -8.312 2.172 8.809 1.00 83.00 83 LYS A C 1
ATOM 626 O O . LYS A 1 83 ? -8.719 1.997 9.954 1.00 83.00 83 LYS A O 1
ATOM 631 N N . LEU A 1 84 ? -9.107 2.108 7.740 1.00 80.06 84 LEU A N 1
ATOM 632 C CA . LEU A 1 84 ? -10.542 1.821 7.828 1.00 80.06 84 LEU A CA 1
ATOM 633 C C . LEU A 1 84 ? -10.809 0.451 8.463 1.00 80.06 84 LEU A C 1
ATOM 635 O O . LEU A 1 84 ? -11.639 0.338 9.363 1.00 80.06 84 LEU A O 1
ATOM 639 N N . ARG A 1 85 ? -10.078 -0.589 8.040 1.00 80.38 85 ARG A N 1
ATOM 640 C CA . ARG A 1 85 ? -10.228 -1.945 8.590 1.00 80.38 85 ARG A CA 1
ATOM 641 C C . ARG A 1 85 ? -9.731 -2.047 10.040 1.00 80.38 85 ARG A C 1
ATOM 643 O O . ARG A 1 85 ? -10.265 -2.840 10.806 1.00 80.38 85 ARG A O 1
ATOM 650 N N . GLY A 1 86 ? -8.760 -1.221 10.426 1.00 79.69 86 GLY A N 1
ATOM 651 C CA . GLY A 1 86 ? -8.283 -1.062 11.802 1.00 79.69 86 GLY A CA 1
ATOM 652 C C . GLY A 1 86 ? -9.187 -0.211 12.704 1.00 79.69 86 GLY A C 1
ATOM 653 O O . GLY A 1 86 ? -8.830 0.018 13.855 1.00 79.69 86 GLY A O 1
ATOM 654 N N . GLY A 1 87 ? -10.334 0.268 12.207 1.00 78.00 87 GLY A N 1
ATOM 655 C CA . GLY A 1 87 ? -11.316 1.023 12.994 1.00 78.00 87 GLY A CA 1
ATOM 656 C C . GLY A 1 87 ? -11.051 2.528 13.101 1.00 78.00 87 GLY A C 1
ATOM 657 O O . GLY A 1 87 ? -11.677 3.194 13.924 1.00 78.00 87 GLY A O 1
ATOM 658 N N . ALA A 1 88 ? -10.148 3.086 12.288 1.00 72.88 88 ALA A N 1
ATOM 659 C CA . ALA A 1 88 ? -9.939 4.530 12.228 1.00 72.88 88 ALA A CA 1
ATOM 660 C C . ALA A 1 88 ? -11.147 5.252 11.606 1.00 72.88 88 ALA A C 1
ATOM 662 O O . ALA A 1 88 ? -11.888 4.696 10.790 1.00 72.88 88 ALA A O 1
ATOM 663 N N . ALA A 1 89 ? -11.328 6.525 11.967 1.00 72.88 89 ALA A N 1
ATOM 664 C CA . ALA A 1 89 ? -12.415 7.338 11.442 1.00 72.88 89 ALA A CA 1
ATOM 665 C C . ALA A 1 89 ? -12.299 7.488 9.917 1.00 72.88 89 ALA A C 1
ATOM 667 O O . ALA A 1 89 ? -11.254 7.875 9.389 1.00 72.88 89 ALA A O 1
ATOM 668 N N . ALA A 1 90 ? -13.405 7.256 9.205 1.00 63.59 90 ALA A N 1
ATOM 669 C CA . ALA A 1 90 ? -13.433 7.328 7.746 1.00 63.59 90 ALA A CA 1
ATOM 670 C C . ALA A 1 90 ? -12.980 8.687 7.191 1.00 63.59 90 ALA A C 1
ATOM 672 O O . ALA A 1 90 ? -12.450 8.745 6.085 1.00 63.59 90 ALA A O 1
ATOM 673 N N . ALA A 1 91 ? -13.123 9.763 7.967 1.00 61.91 91 ALA A N 1
ATOM 674 C CA . ALA A 1 91 ? -12.655 11.097 7.605 1.00 61.91 91 ALA A CA 1
ATOM 675 C C . ALA A 1 91 ? -11.141 11.146 7.329 1.00 61.91 91 ALA A C 1
ATOM 677 O O . ALA A 1 91 ? -10.723 11.729 6.334 1.00 61.91 91 ALA A O 1
ATOM 678 N N . GLU A 1 92 ? -10.334 10.465 8.143 1.00 65.12 92 GLU A N 1
ATOM 679 C CA . GLU A 1 92 ? -8.870 10.500 8.060 1.00 65.12 92 GLU A CA 1
ATOM 680 C C . GLU A 1 92 ? -8.357 9.753 6.815 1.00 65.12 92 GLU A C 1
ATOM 682 O O . GLU A 1 92 ? -7.539 10.262 6.050 1.00 65.12 92 GLU A O 1
ATOM 687 N N . ALA A 1 93 ? -8.936 8.580 6.540 1.00 63.97 93 ALA A N 1
ATOM 688 C CA . ALA A 1 93 ? -8.682 7.805 5.325 1.00 63.97 93 ALA A CA 1
ATOM 689 C C . ALA A 1 93 ? -9.182 8.527 4.060 1.00 63.97 93 ALA A C 1
ATOM 691 O O . ALA A 1 93 ? -8.533 8.499 3.013 1.00 63.97 93 ALA A O 1
ATOM 692 N N . THR A 1 94 ? -10.324 9.214 4.155 1.00 63.25 94 THR A N 1
ATOM 693 C CA . THR A 1 94 ? -10.883 9.988 3.040 1.00 63.25 94 THR A CA 1
ATOM 694 C C . THR A 1 94 ? -10.020 11.208 2.725 1.00 63.25 94 THR A C 1
ATOM 696 O O . THR A 1 94 ? -9.870 11.553 1.556 1.00 63.25 94 THR A O 1
ATOM 699 N N . ASP A 1 95 ? -9.403 11.842 3.720 1.00 68.25 95 ASP A N 1
ATOM 700 C CA . ASP A 1 95 ? -8.477 12.955 3.494 1.00 68.25 95 ASP A CA 1
ATOM 701 C C . ASP A 1 95 ? -7.208 12.516 2.752 1.00 68.25 95 ASP A C 1
ATOM 703 O O . ASP A 1 95 ? -6.720 13.241 1.880 1.00 68.25 95 ASP A O 1
ATOM 707 N N . TRP A 1 96 ? -6.725 11.294 3.000 1.00 68.56 96 TRP A N 1
ATOM 708 C CA . TRP A 1 96 ? -5.602 10.723 2.249 1.00 68.56 96 TRP A CA 1
ATOM 709 C C . TRP A 1 96 ? -5.969 10.480 0.782 1.00 68.56 96 TRP A C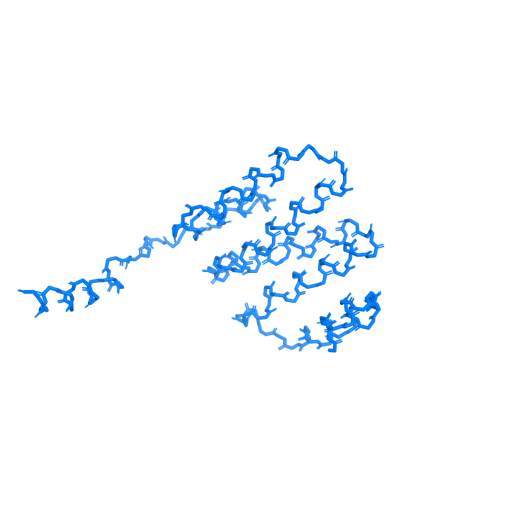 1
ATOM 711 O O . TRP A 1 96 ? -5.169 10.763 -0.106 1.00 68.56 96 TRP A O 1
ATOM 721 N N . LEU A 1 97 ? -7.195 10.025 0.513 1.00 64.56 97 LEU A N 1
ATOM 722 C CA . LEU A 1 97 ? -7.701 9.761 -0.839 1.00 64.56 97 LEU A CA 1
ATOM 723 C C . LEU A 1 97 ? -8.061 11.046 -1.606 1.00 64.56 97 LEU A C 1
ATOM 725 O O . LEU A 1 97 ? -7.772 11.168 -2.798 1.00 64.56 97 LEU A O 1
ATOM 729 N N . LYS A 1 98 ? -8.635 12.051 -0.933 1.00 63.78 98 LYS A N 1
ATOM 730 C CA . LYS A 1 98 ? -8.971 13.363 -1.520 1.00 63.78 98 LYS A CA 1
ATOM 731 C C . LYS A 1 98 ? -7.743 14.112 -2.036 1.00 63.78 98 LYS A C 1
ATOM 733 O O . LYS A 1 98 ? -7.845 14.854 -3.011 1.00 63.78 98 LYS A O 1
ATOM 738 N N . ALA A 1 99 ? -6.579 13.917 -1.415 1.00 59.09 99 ALA A N 1
ATOM 739 C CA . ALA A 1 99 ? -5.324 14.498 -1.890 1.00 59.09 99 ALA A C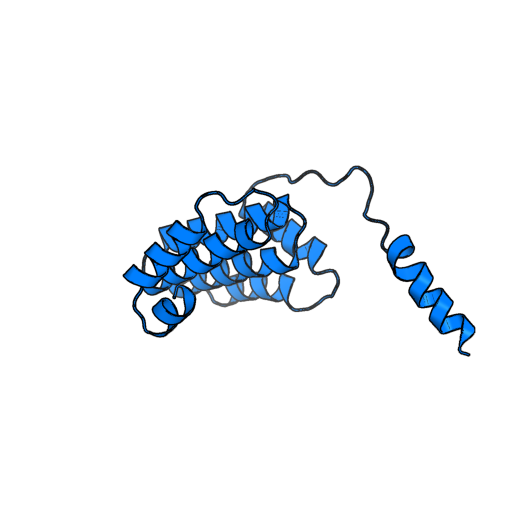A 1
ATOM 740 C C . ALA A 1 99 ? -4.886 13.953 -3.268 1.00 59.09 99 ALA A C 1
ATOM 742 O O . ALA A 1 9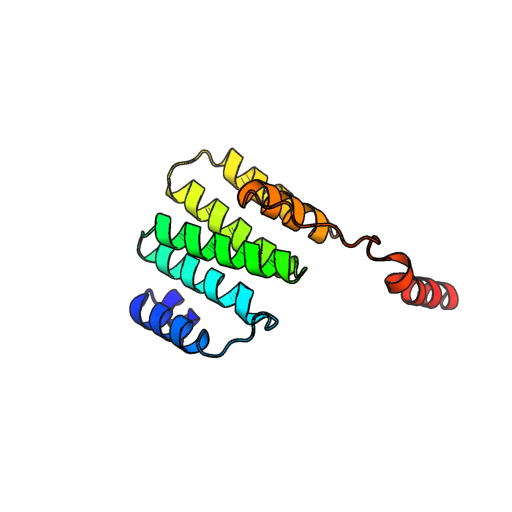9 ? -4.074 14.590 -3.939 1.00 59.09 99 ALA A O 1
ATOM 743 N N . VAL A 1 100 ? -5.437 12.807 -3.688 1.00 57.44 100 VAL A N 1
ATOM 744 C CA . VAL A 1 100 ? -4.977 11.998 -4.826 1.00 57.44 100 VAL A CA 1
ATOM 745 C C . VAL A 1 100 ? -5.946 12.030 -6.014 1.00 57.44 100 VAL A C 1
ATOM 747 O O . VAL A 1 100 ? -5.507 11.958 -7.154 1.00 57.44 100 VAL A O 1
ATOM 750 N N . VAL A 1 101 ? -7.255 12.167 -5.789 1.00 53.97 101 VAL A N 1
ATOM 751 C CA . VAL A 1 101 ? -8.269 11.957 -6.848 1.00 53.97 101 VAL A CA 1
ATOM 752 C C . VAL A 1 101 ? -8.616 13.227 -7.653 1.00 53.97 101 VAL A C 1
ATOM 754 O O . VAL A 1 101 ? -9.182 13.120 -8.736 1.00 53.97 101 VAL A O 1
ATOM 757 N N . CYS A 1 102 ? -8.261 14.434 -7.189 1.00 49.16 102 CYS A N 1
ATOM 758 C CA . CYS A 1 102 ? -8.895 15.669 -7.690 1.00 49.16 102 CYS A CA 1
ATOM 759 C C . CYS A 1 102 ? -8.044 16.639 -8.551 1.00 49.16 102 CYS A C 1
ATOM 761 O O . CYS A 1 102 ? -8.555 17.708 -8.873 1.00 49.16 102 CYS A O 1
ATOM 763 N N . ASP A 1 103 ? -6.791 16.357 -8.940 1.00 44.91 103 ASP A N 1
ATOM 764 C CA . ASP A 1 103 ? -5.990 17.317 -9.746 1.00 44.91 103 ASP A CA 1
ATOM 765 C C . ASP A 1 103 ? -4.899 16.618 -10.589 1.00 44.91 103 ASP A C 1
ATOM 767 O O . ASP A 1 103 ? -4.143 15.847 -10.001 1.00 44.91 103 ASP A O 1
ATOM 771 N N . PRO A 1 104 ? -4.733 16.911 -11.902 1.00 42.72 104 PRO A N 1
ATOM 772 C CA . PRO A 1 104 ? -3.586 16.507 -12.740 1.00 42.72 104 PRO A CA 1
ATOM 773 C C . PRO A 1 104 ? -2.188 16.835 -12.170 1.00 42.72 104 PRO A C 1
ATOM 775 O O . PRO A 1 104 ? -1.193 16.238 -12.573 1.00 42.72 104 PRO A O 1
ATOM 778 N N . ARG A 1 105 ? -2.089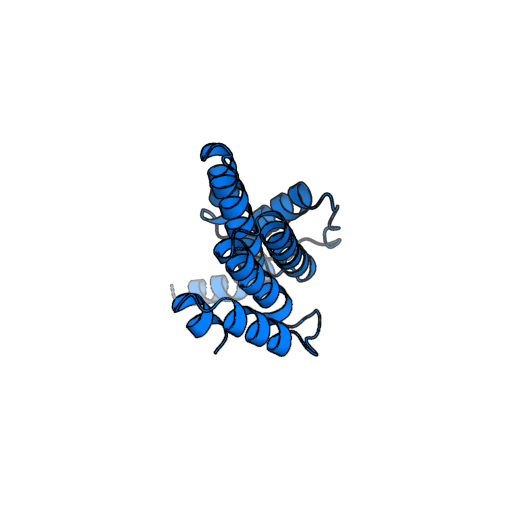 17.725 -11.172 1.00 54.22 105 ARG A N 1
ATOM 779 C CA . ARG A 1 105 ? -0.898 17.957 -10.324 1.00 54.22 105 ARG A CA 1
ATOM 780 C C . ARG A 1 105 ? -0.663 16.845 -9.287 1.00 54.22 105 ARG A C 1
ATOM 782 O O . ARG A 1 105 ? 0.111 17.028 -8.342 1.00 54.22 105 ARG A O 1
ATOM 789 N N . THR A 1 106 ? -1.304 15.686 -9.463 1.00 58.69 106 THR A N 1
ATOM 790 C CA . THR A 1 106 ? -1.307 14.502 -8.583 1.00 58.69 106 THR A CA 1
ATOM 791 C C . THR A 1 106 ? 0.097 14.086 -8.148 1.00 58.69 106 THR A C 1
ATOM 793 O O . THR A 1 106 ? 0.293 13.588 -7.042 1.00 58.69 106 THR A O 1
ATOM 796 N N . HIS A 1 107 ? 1.099 14.372 -8.982 1.00 61.62 107 HIS A N 1
ATOM 797 C CA . HIS A 1 107 ? 2.497 14.054 -8.732 1.00 61.62 107 HIS A CA 1
ATOM 798 C C . HIS A 1 107 ? 3.073 14.710 -7.484 1.00 61.62 107 HIS A C 1
ATOM 800 O O . HIS A 1 107 ? 3.784 14.065 -6.714 1.00 61.62 107 HIS A O 1
ATOM 806 N N . TYR A 1 108 ? 2.741 15.977 -7.261 1.00 64.00 108 TYR A N 1
ATOM 807 C CA . TYR A 1 108 ? 3.263 16.723 -6.128 1.00 64.00 108 TYR A CA 1
ATOM 808 C C . TYR A 1 108 ? 2.582 16.305 -4.821 1.00 64.00 108 TYR A C 1
ATOM 810 O O . TYR A 1 108 ? 3.257 16.059 -3.826 1.00 64.00 108 TYR A O 1
ATOM 818 N N . ARG A 1 109 ? 1.251 16.147 -4.831 1.00 66.44 109 ARG A N 1
ATOM 819 C CA . ARG A 1 109 ? 0.483 15.821 -3.617 1.00 66.44 109 ARG A CA 1
ATOM 820 C C . ARG A 1 109 ? 0.693 14.383 -3.147 1.00 66.44 109 ARG A C 1
ATOM 822 O O . ARG A 1 109 ? 0.831 14.171 -1.947 1.00 66.44 109 ARG A O 1
ATOM 829 N N . VAL A 1 110 ? 0.783 13.419 -4.069 1.00 68.94 110 VAL A N 1
ATOM 830 C CA . VAL A 1 110 ? 1.121 12.022 -3.735 1.00 68.94 110 VAL A CA 1
ATOM 831 C C . VAL A 1 110 ? 2.521 11.942 -3.134 1.00 68.94 110 VAL A C 1
ATOM 833 O O . VAL A 1 110 ? 2.712 11.263 -2.129 1.00 68.94 110 VAL A O 1
ATOM 836 N N . ARG A 1 111 ? 3.487 12.677 -3.701 1.00 68.12 111 ARG A N 1
ATOM 837 C CA . ARG A 1 111 ? 4.848 12.749 -3.161 1.00 68.12 111 ARG A CA 1
ATOM 838 C C . ARG A 1 111 ? 4.877 13.367 -1.766 1.00 68.12 111 ARG A C 1
ATOM 840 O O . ARG A 1 111 ? 5.403 12.726 -0.868 1.00 68.12 111 ARG A O 1
ATOM 847 N N . LEU A 1 112 ? 4.278 14.544 -1.571 1.00 70.75 112 LEU A N 1
ATOM 848 C CA . LEU A 1 112 ? 4.227 15.207 -0.262 1.00 70.75 112 LEU A CA 1
ATOM 849 C C . LEU A 1 112 ? 3.572 14.328 0.804 1.00 70.75 112 LEU A C 1
ATOM 851 O O . LEU A 1 112 ? 4.103 14.186 1.900 1.00 70.75 112 LEU A O 1
ATOM 855 N N . LYS A 1 113 ? 2.430 13.707 0.480 1.00 74.94 113 LYS A N 1
ATOM 856 C CA . LYS A 1 113 ? 1.747 12.827 1.430 1.00 74.94 113 LYS A CA 1
ATOM 857 C C . LYS A 1 113 ? 2.552 11.558 1.701 1.00 74.94 113 LYS A C 1
ATOM 859 O O . LYS A 1 113 ? 2.573 11.081 2.830 1.00 74.94 113 LYS A O 1
ATOM 864 N N . GLY A 1 114 ? 3.248 11.039 0.690 1.00 69.94 114 GLY A N 1
ATOM 865 C CA . GLY A 1 114 ? 4.218 9.960 0.853 1.00 69.94 114 GLY A CA 1
ATOM 866 C C . GLY A 1 114 ? 5.348 10.334 1.808 1.00 69.94 114 GLY A C 1
ATOM 867 O O . GLY A 1 114 ? 5.608 9.583 2.737 1.00 69.94 114 GLY A O 1
ATOM 868 N N . GLN A 1 115 ? 5.955 11.510 1.640 1.00 73.94 115 GLN A N 1
ATOM 869 C CA . GLN A 1 115 ? 7.005 12.026 2.528 1.00 73.94 115 GLN A CA 1
ATOM 870 C C . GLN A 1 115 ? 6.510 12.166 3.972 1.00 73.94 115 GLN A C 1
ATOM 872 O O . GLN A 1 115 ? 7.161 11.684 4.893 1.00 73.94 115 GLN A O 1
ATOM 877 N N . GLU A 1 116 ? 5.327 12.757 4.162 1.00 79.88 116 GLU A N 1
ATOM 878 C CA . GLU A 1 116 ? 4.693 12.910 5.477 1.00 79.88 116 GLU A CA 1
ATOM 879 C C . GLU A 1 116 ? 4.476 11.553 6.163 1.00 79.88 116 GLU A C 1
ATOM 881 O O . GLU A 1 116 ? 4.831 11.375 7.325 1.00 79.88 116 GLU A O 1
ATOM 886 N N . LEU A 1 117 ? 3.909 10.579 5.442 1.00 74.25 117 LEU A N 1
ATOM 887 C CA . LEU A 1 117 ? 3.566 9.275 6.010 1.00 74.25 117 LEU A CA 1
ATOM 888 C C . LEU A 1 117 ? 4.786 8.380 6.239 1.00 74.25 117 LEU A C 1
ATOM 890 O O . LEU A 1 117 ? 4.755 7.554 7.153 1.00 74.25 117 LEU A O 1
ATOM 894 N N . LEU A 1 118 ? 5.822 8.497 5.407 1.00 74.12 118 LEU A N 1
ATOM 895 C CA . LEU A 1 118 ? 7.047 7.698 5.498 1.00 74.12 118 LEU A CA 1
ATOM 896 C C . LEU A 1 118 ? 8.090 8.313 6.444 1.00 74.12 118 LEU A C 1
ATOM 898 O O . LEU A 1 118 ? 8.973 7.593 6.894 1.00 74.12 118 LEU A O 1
ATOM 902 N N . GLY A 1 119 ? 7.977 9.604 6.778 1.00 70.50 119 GLY A N 1
ATOM 903 C CA . GLY A 1 119 ? 8.963 10.309 7.603 1.00 70.50 119 GLY A CA 1
ATOM 904 C C . GLY A 1 119 ? 10.286 10.583 6.877 1.00 70.50 119 GLY A C 1
ATOM 905 O O . GLY A 1 119 ? 11.300 10.815 7.529 1.00 70.50 119 GLY A O 1
ATOM 906 N N . GLU A 1 120 ? 10.287 10.545 5.541 1.00 60.50 120 GLU A N 1
ATOM 907 C CA . GLU A 1 120 ? 11.477 10.726 4.705 1.00 60.50 120 GLU A CA 1
ATOM 908 C C . GLU A 1 120 ? 11.440 12.071 3.967 1.00 60.50 120 GLU A C 1
ATOM 910 O O . GLU A 1 120 ? 10.498 12.381 3.230 1.00 60.50 120 GLU A O 1
ATOM 915 N N . GLU A 1 121 ? 12.505 12.864 4.107 1.00 50.44 121 GLU A N 1
ATOM 916 C CA . GLU A 1 121 ? 12.698 14.098 3.344 1.00 50.44 121 GLU A CA 1
ATOM 917 C C . GLU A 1 121 ? 13.219 13.758 1.939 1.00 50.44 121 GLU A C 1
ATOM 919 O O . GLU A 1 121 ? 14.416 13.722 1.662 1.00 50.44 121 GLU A O 1
ATOM 924 N N . ILE A 1 122 ? 12.300 13.436 1.027 1.00 54.00 122 ILE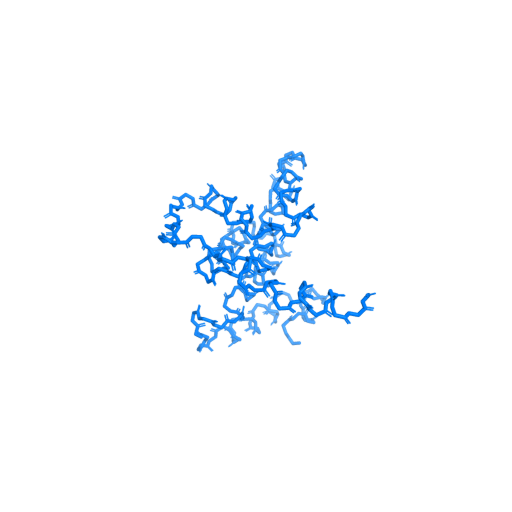 A N 1
ATOM 925 C CA . ILE A 1 122 ? 12.664 13.126 -0.364 1.00 54.00 122 ILE A CA 1
ATOM 926 C C . ILE A 1 122 ? 13.111 14.420 -1.056 1.00 54.00 122 ILE A C 1
ATOM 928 O O . ILE A 1 122 ? 12.292 15.281 -1.384 1.00 54.00 122 ILE A O 1
ATOM 932 N N . THR A 1 123 ? 14.421 14.558 -1.246 1.00 45.09 123 THR A N 1
ATOM 933 C CA . THR A 1 123 ? 15.078 15.757 -1.775 1.00 45.09 123 THR A CA 1
ATOM 934 C C . THR A 1 123 ? 14.455 16.153 -3.116 1.00 45.09 123 THR A C 1
ATOM 936 O O . THR A 1 123 ? 14.348 15.331 -4.033 1.00 45.09 123 THR A O 1
ATOM 939 N N . GLU A 1 124 ? 14.003 17.406 -3.245 1.00 44.34 124 GLU A N 1
ATOM 940 C CA . GLU A 1 124 ? 13.565 17.917 -4.547 1.00 44.34 124 GLU A CA 1
ATOM 941 C C . GLU A 1 124 ? 14.732 17.834 -5.543 1.00 44.34 124 GLU A C 1
ATOM 943 O O . GLU A 1 124 ? 15.886 18.036 -5.150 1.00 44.34 124 GLU A O 1
ATOM 948 N N . PRO A 1 125 ? 14.494 17.554 -6.839 1.00 40.50 125 PRO A N 1
ATOM 949 C CA . PRO A 1 125 ? 15.507 17.896 -7.822 1.00 40.50 125 PRO A CA 1
ATOM 950 C C . PRO A 1 125 ? 15.808 19.393 -7.680 1.00 40.50 125 PRO A C 1
ATOM 952 O O . PRO A 1 125 ? 14.893 20.204 -7.560 1.00 40.50 125 PRO A O 1
ATOM 955 N N . SER A 1 126 ? 17.089 19.755 -7.741 1.00 45.09 126 SER A N 1
ATOM 956 C CA . SER A 1 126 ? 17.572 21.143 -7.722 1.00 45.09 126 SER A CA 1
ATOM 957 C C . SER A 1 126 ? 16.963 22.028 -8.818 1.00 45.09 126 SER A C 1
ATOM 959 O O . SER A 1 126 ? 17.177 23.239 -8.818 1.00 45.09 126 SER A O 1
ATOM 961 N N . GLN A 1 127 ? 16.201 21.441 -9.745 1.00 39.59 127 GLN A N 1
ATOM 962 C CA . GLN A 1 127 ? 15.390 22.149 -10.717 1.00 39.59 127 GLN A CA 1
ATOM 963 C C . GLN A 1 127 ? 13.970 21.569 -10.775 1.00 39.59 127 GLN A C 1
ATOM 965 O O . GLN A 1 127 ? 13.814 20.348 -10.905 1.00 39.59 127 GLN A O 1
ATOM 970 N N . PRO A 1 128 ? 12.926 22.417 -10.712 1.00 43.44 128 PRO A N 1
ATOM 971 C CA . PRO A 1 128 ? 11.563 21.980 -10.971 1.00 43.44 128 PRO A CA 1
ATOM 972 C C . PRO A 1 128 ? 11.472 21.393 -12.383 1.00 43.44 128 PRO A C 1
ATOM 974 O O . PRO A 1 128 ? 12.062 21.912 -13.328 1.00 43.44 128 PRO A O 1
ATOM 977 N N . PHE A 1 129 ? 10.732 20.292 -12.521 1.00 47.50 129 PHE A N 1
ATOM 978 C CA . PHE A 1 129 ? 10.444 19.693 -13.822 1.00 47.50 129 PHE A CA 1
ATOM 979 C C . PHE A 1 129 ? 9.722 20.728 -14.695 1.00 47.50 129 PHE A C 1
ATOM 981 O O . PHE A 1 129 ? 8.639 21.196 -14.331 1.00 47.50 129 PHE A O 1
ATOM 988 N N . ASP A 1 130 ? 10.340 21.113 -15.812 1.00 63.47 130 ASP A N 1
ATOM 989 C CA . ASP A 1 130 ? 9.817 22.151 -16.695 1.00 63.47 130 ASP A CA 1
ATOM 990 C C . ASP A 1 130 ? 8.644 21.614 -17.524 1.00 63.47 130 ASP A C 1
ATOM 992 O O . ASP A 1 130 ? 8.779 21.165 -18.665 1.00 63.47 130 ASP A O 1
ATOM 996 N N . TRP A 1 131 ? 7.456 21.668 -16.926 1.00 45.50 131 TRP A N 1
ATOM 997 C CA . TRP A 1 131 ? 6.208 21.316 -17.592 1.00 45.50 131 TRP A CA 1
ATOM 998 C C . TRP A 1 131 ? 5.952 22.168 -18.836 1.00 45.50 131 TRP A C 1
ATOM 1000 O O . TRP A 1 131 ? 5.307 21.678 -19.761 1.00 45.50 131 TRP A O 1
ATOM 1010 N N . LEU A 1 132 ? 6.479 23.400 -18.902 1.00 50.72 132 LEU A N 1
ATOM 1011 C CA . LEU A 1 132 ? 6.342 24.241 -20.087 1.00 50.72 132 LEU A CA 1
ATOM 1012 C C . LEU A 1 132 ? 7.123 23.654 -21.261 1.00 50.72 132 LEU A C 1
ATOM 1014 O O . LEU A 1 132 ? 6.591 23.666 -22.363 1.00 50.72 132 LEU A O 1
ATOM 1018 N N . ALA A 1 133 ? 8.312 23.087 -21.050 1.00 64.19 133 ALA A N 1
ATOM 1019 C CA . ALA A 1 133 ? 9.078 22.433 -22.115 1.00 64.19 133 ALA A CA 1
ATOM 1020 C C . ALA A 1 133 ? 8.348 21.220 -22.722 1.00 64.19 133 ALA A C 1
ATOM 1022 O O . ALA A 1 133 ? 8.449 20.974 -23.923 1.00 64.19 133 ALA A O 1
ATOM 1023 N N . VAL A 1 134 ? 7.572 20.491 -21.914 1.00 52.81 134 VAL A N 1
ATOM 1024 C CA . VAL A 1 134 ? 6.810 19.313 -22.363 1.00 52.81 134 VAL A CA 1
ATOM 1025 C C . VAL A 1 134 ? 5.533 19.705 -23.114 1.00 52.81 134 VAL A C 1
ATOM 1027 O O . VAL A 1 134 ? 5.187 19.071 -24.107 1.00 52.81 134 VAL A O 1
ATOM 1030 N N . ILE A 1 135 ? 4.828 20.750 -22.669 1.00 48.19 135 ILE A N 1
ATOM 1031 C CA . ILE A 1 135 ? 3.534 21.148 -23.255 1.00 48.19 135 ILE A CA 1
ATOM 1032 C C . ILE A 1 135 ? 3.652 22.205 -24.361 1.00 48.19 135 ILE A C 1
ATOM 1034 O O . ILE A 1 135 ? 2.713 22.359 -25.140 1.00 48.19 135 ILE A O 1
ATOM 1038 N N . ARG A 1 136 ? 4.785 22.918 -24.472 1.00 67.31 136 ARG A N 1
ATOM 1039 C CA . ARG A 1 136 ? 5.0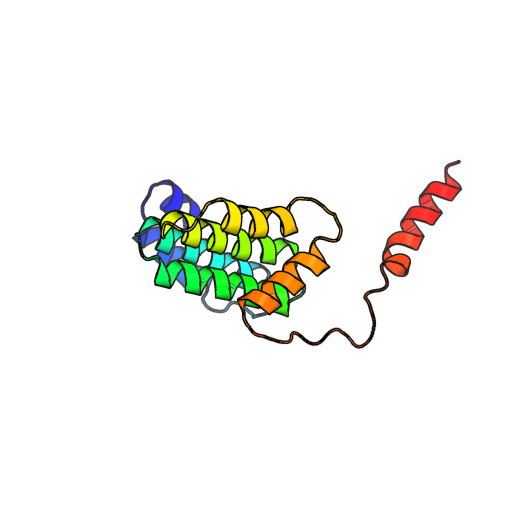20 23.939 -25.515 1.00 67.31 136 ARG A CA 1
ATOM 1040 C C . ARG A 1 136 ? 4.751 23.413 -26.931 1.00 67.31 136 ARG A C 1
ATOM 1042 O O . ARG A 1 136 ? 3.990 24.069 -27.635 1.00 67.31 136 ARG A O 1
ATOM 1049 N N . PRO A 1 137 ? 5.245 22.224 -27.337 1.00 65.69 137 PRO A N 1
ATOM 1050 C CA . PRO A 1 137 ? 5.009 21.719 -28.689 1.00 65.69 137 PRO A CA 1
ATOM 1051 C C . PRO A 1 137 ? 3.529 21.418 -28.969 1.00 65.69 137 PRO A C 1
ATOM 1053 O O . PRO A 1 137 ? 3.077 21.540 -30.103 1.00 65.69 137 PRO A O 1
ATOM 1056 N N . LEU A 1 138 ? 2.763 21.043 -27.938 1.00 56.12 138 LEU A N 1
ATOM 1057 C CA . LEU A 1 138 ? 1.327 20.767 -28.048 1.00 56.12 138 LEU A CA 1
ATOM 1058 C C . LEU A 1 138 ? 0.515 22.063 -28.173 1.00 56.12 138 LEU A C 1
ATOM 1060 O O . LEU A 1 138 ? -0.389 22.142 -29.000 1.00 56.12 138 LEU A O 1
ATOM 1064 N N . LEU A 1 139 ? 0.874 23.094 -27.402 1.00 60.59 139 LEU A N 1
ATOM 1065 C CA . LEU A 1 139 ? 0.251 24.420 -27.483 1.00 60.59 139 LEU A CA 1
ATOM 1066 C C . LEU A 1 139 ? 0.557 25.119 -28.817 1.00 60.59 139 LEU A C 1
ATOM 1068 O O . LEU A 1 139 ? -0.316 25.772 -29.388 1.00 60.59 139 LEU A O 1
ATOM 1072 N N . ASP A 1 140 ? 1.772 24.950 -29.338 1.00 70.81 140 ASP A N 1
ATOM 1073 C CA . ASP A 1 140 ? 2.167 25.515 -30.629 1.00 70.81 140 ASP A CA 1
ATOM 1074 C C . ASP A 1 140 ? 1.485 24.786 -31.803 1.00 70.81 140 ASP A C 1
ATOM 1076 O O . ASP A 1 140 ? 1.126 25.421 -32.794 1.00 70.81 140 ASP A O 1
ATOM 1080 N N . ALA A 1 141 ? 1.219 23.480 -31.680 1.00 61.22 141 ALA A N 1
ATOM 1081 C CA . ALA A 1 141 ? 0.484 22.710 -32.687 1.00 61.22 141 ALA A CA 1
ATOM 1082 C C . ALA A 1 141 ? -1.010 23.081 -32.776 1.00 61.22 141 ALA A C 1
ATOM 1084 O O . ALA A 1 141 ? -1.591 23.027 -33.861 1.00 61.22 141 ALA A O 1
ATOM 1085 N N . GLU A 1 142 ? -1.630 23.479 -31.663 1.00 49.72 142 GLU A N 1
ATOM 1086 C CA . GLU A 1 142 ? -3.011 23.989 -31.616 1.00 49.72 142 GLU A CA 1
ATOM 1087 C C . GLU A 1 142 ? -3.118 25.393 -32.236 1.00 49.72 142 GLU A C 1
ATOM 1089 O O . GLU A 1 142 ? -4.088 25.709 -32.921 1.00 49.72 142 GLU A O 1
ATOM 1094 N N . ARG A 1 143 ? -2.080 26.221 -32.075 1.00 53.16 143 ARG A N 1
ATOM 1095 C CA . ARG A 1 143 ? -2.020 27.600 -32.586 1.00 53.16 143 ARG A CA 1
ATOM 1096 C C . ARG A 1 143 ? -1.807 27.702 -34.104 1.00 53.16 143 ARG A C 1
ATOM 1098 O O . ARG A 1 143 ? -2.044 28.759 -34.672 1.00 53.16 143 ARG A O 1
ATOM 1105 N N . ILE A 1 144 ? -1.371 26.624 -34.760 1.00 52.53 144 ILE A N 1
ATOM 1106 C CA . ILE A 1 144 ? -1.217 26.541 -36.228 1.00 52.53 144 ILE A CA 1
ATOM 1107 C C . ILE A 1 144 ? -2.524 26.072 -36.907 1.00 52.53 144 ILE A C 1
ATOM 1109 O O . ILE A 1 144 ? -2.654 26.150 -38.127 1.00 52.53 144 ILE A O 1
ATOM 1113 N N . LYS A 1 145 ? -3.509 25.589 -36.134 1.00 51.38 145 LYS A N 1
ATOM 1114 C CA . LYS A 1 145 ? -4.791 25.064 -36.640 1.00 51.38 145 LYS A CA 1
ATOM 1115 C C . LYS A 1 145 ? -5.981 26.032 -36.517 1.00 51.38 145 LYS A C 1
ATOM 1117 O O . LYS A 1 145 ? -7.086 25.637 -36.888 1.00 51.38 145 LYS A O 1
ATOM 1122 N N . GLY A 1 146 ? -5.775 27.253 -36.021 1.00 47.66 146 GLY A N 1
ATOM 1123 C CA . GLY A 1 146 ? -6.766 28.341 -35.987 1.00 47.66 146 GLY A CA 1
ATOM 1124 C C . GLY A 1 146 ? -6.275 29.552 -36.762 1.00 47.66 146 GLY A C 1
ATOM 1125 O O . GLY A 1 146 ? -7.137 30.256 -37.328 1.00 47.66 146 GLY A O 1
#

Radius of gyration: 17.89 Å; chains: 1; bounding box: 31×47×50 Å

Secondary structure (DSSP, 8-state):
--HHHHHTT-HHHHHHHHHHHHTT--TTSTHHHHHHHHHHHHHHHTT-HHHHHHHHHHHHHHHHHTT-HHHHHHHHHHHHHHHHHTT--HHHHHHHHHHHHS-TTHHHHHHHHHHHHHT---PPPSS---HHHHHHHHHHHHHT--

Foldseek 3Di:
DQVVCVVVLNLVVNLVVLVVVVPPDDLLDPCQLVSLLSNLSSCVSVVNLVSSLVSLLSSLVSCLLNLNLVSLLSSLLSNLVSCVSVPHDNVVSVVSNVLQPPDPVNSVSSNVVSCVVNVHPPDDPPDDDPPCVVCVVVVVVVVVVD